Protein AF-A0A4Y2J1A1-F1 (afdb_monomer_lite)

Structure (mmCIF, N/CA/C/O backbone):
data_AF-A0A4Y2J1A1-F1
#
_entry.id   AF-A0A4Y2J1A1-F1
#
loop_
_atom_site.group_PDB
_atom_site.id
_atom_site.type_symbol
_atom_site.label_atom_id
_atom_site.label_alt_id
_atom_site.label_comp_id
_atom_site.label_asym_id
_atom_site.label_entity_id
_atom_site.label_seq_id
_atom_site.pdbx_PDB_ins_code
_atom_site.Cartn_x
_atom_site.Cartn_y
_atom_site.Cartn_z
_atom_site.occupancy
_atom_site.B_iso_or_equiv
_atom_site.auth_seq_id
_atom_site.auth_comp_id
_atom_site.auth_asym_id
_atom_site.auth_atom_id
_atom_site.pdbx_PDB_model_num
ATOM 1 N N . MET A 1 1 ? -3.928 13.119 12.352 1.00 76.88 1 MET A N 1
ATOM 2 C CA . MET A 1 1 ? -2.658 12.448 11.995 1.00 76.88 1 MET A CA 1
ATOM 3 C C . MET A 1 1 ? -1.587 13.486 11.763 1.00 76.88 1 MET A C 1
ATOM 5 O O . MET A 1 1 ? -1.757 14.333 10.883 1.00 76.88 1 MET A O 1
ATOM 9 N N . SER A 1 2 ? -0.504 13.397 12.524 1.00 89.94 2 SER A N 1
ATOM 10 C CA . SER A 1 2 ? 0.672 14.249 12.367 1.00 89.94 2 SER A CA 1
ATOM 11 C C . SER A 1 2 ? 1.408 13.960 11.051 1.00 89.94 2 SER A C 1
ATOM 13 O O . SER A 1 2 ? 1.200 12.932 10.396 1.00 89.94 2 SER A O 1
ATOM 15 N N . THR A 1 3 ? 2.280 14.877 10.636 1.00 90.56 3 THR A N 1
ATOM 16 C CA . THR A 1 3 ? 3.180 14.686 9.484 1.00 90.56 3 THR A CA 1
ATOM 17 C C . THR A 1 3 ? 4.070 13.453 9.660 1.00 90.56 3 THR A C 1
ATOM 19 O O . THR A 1 3 ? 4.256 12.692 8.709 1.00 90.56 3 THR A O 1
ATOM 22 N N . LEU A 1 4 ? 4.536 13.204 10.887 1.00 92.69 4 LEU A N 1
ATOM 23 C CA . LEU A 1 4 ? 5.363 12.053 11.244 1.00 92.69 4 LEU A CA 1
ATOM 24 C C . LEU A 1 4 ? 4.621 10.721 11.067 1.00 92.69 4 LEU A C 1
ATOM 26 O O . LEU A 1 4 ? 5.161 9.789 10.469 1.00 92.69 4 LEU A O 1
ATOM 30 N N . GLU A 1 5 ? 3.372 10.629 11.528 1.00 91.69 5 GLU A N 1
ATOM 31 C CA . GLU A 1 5 ? 2.546 9.427 11.348 1.00 91.69 5 GLU A CA 1
ATOM 32 C C . GLU A 1 5 ? 2.303 9.138 9.865 1.00 91.69 5 GLU A C 1
ATOM 34 O O . GLU A 1 5 ? 2.482 8.009 9.406 1.00 91.69 5 GLU A O 1
ATOM 39 N N . LYS A 1 6 ? 1.970 10.175 9.085 1.00 91.81 6 LYS A N 1
ATOM 40 C CA . LYS A 1 6 ? 1.770 10.053 7.634 1.00 91.81 6 LYS A CA 1
ATOM 41 C C . LYS A 1 6 ? 3.033 9.540 6.934 1.00 91.81 6 LYS A C 1
ATOM 43 O O . LYS A 1 6 ? 2.945 8.665 6.070 1.00 91.81 6 LYS A O 1
ATOM 48 N N . ALA A 1 7 ? 4.201 10.065 7.305 1.00 93.25 7 ALA A N 1
ATOM 49 C CA . ALA A 1 7 ? 5.487 9.644 6.754 1.00 93.25 7 ALA A CA 1
ATOM 50 C C . ALA A 1 7 ? 5.823 8.189 7.122 1.00 93.25 7 ALA A C 1
ATOM 52 O O . ALA A 1 7 ? 6.257 7.421 6.261 1.00 93.25 7 ALA A O 1
ATOM 53 N N . ARG A 1 8 ? 5.555 7.781 8.369 1.00 94.75 8 ARG A N 1
ATOM 54 C CA . ARG A 1 8 ? 5.746 6.401 8.836 1.00 94.75 8 ARG A CA 1
ATOM 55 C C . ARG A 1 8 ? 4.873 5.414 8.059 1.00 94.75 8 ARG A C 1
ATOM 57 O O . ARG A 1 8 ? 5.391 4.423 7.552 1.00 94.75 8 ARG A O 1
ATOM 64 N N . ILE A 1 9 ? 3.588 5.729 7.886 1.00 94.50 9 ILE A N 1
ATOM 65 C CA . ILE A 1 9 ? 2.648 4.911 7.105 1.00 94.50 9 ILE A CA 1
ATOM 66 C C . ILE A 1 9 ? 3.132 4.770 5.655 1.00 94.50 9 ILE A C 1
ATOM 68 O O . ILE A 1 9 ? 3.183 3.658 5.132 1.00 94.50 9 ILE A O 1
ATOM 72 N N . ARG A 1 10 ? 3.566 5.866 5.012 1.00 93.81 10 ARG A N 1
ATOM 73 C CA . ARG A 1 10 ? 4.146 5.809 3.656 1.00 93.81 10 ARG A CA 1
ATOM 74 C C . ARG A 1 10 ? 5.393 4.927 3.586 1.00 93.81 10 ARG A C 1
ATOM 76 O O . ARG A 1 10 ? 5.542 4.175 2.627 1.00 93.81 10 ARG A O 1
ATOM 83 N N . LYS A 1 11 ? 6.275 4.996 4.589 1.00 93.81 11 LYS A N 1
ATOM 84 C CA . LYS A 1 11 ? 7.478 4.152 4.663 1.00 93.81 11 LYS A CA 1
ATOM 85 C C . LYS A 1 11 ? 7.112 2.669 4.752 1.00 93.81 11 LYS A C 1
ATOM 87 O O . LYS A 1 11 ? 7.719 1.860 4.057 1.00 93.81 11 LYS A O 1
ATOM 92 N N . TRP A 1 12 ? 6.106 2.317 5.551 1.00 95.38 12 TRP A N 1
ATOM 93 C CA . TRP A 1 12 ? 5.606 0.943 5.638 1.00 95.38 12 TRP A CA 1
ATOM 94 C C . TRP A 1 12 ? 4.960 0.463 4.336 1.00 95.38 12 TRP A C 1
ATOM 96 O O . TRP A 1 12 ? 5.254 -0.645 3.903 1.00 95.38 12 TRP A O 1
ATOM 106 N N . MET A 1 13 ? 4.170 1.302 3.658 1.00 93.94 13 MET A N 1
ATOM 107 C CA . MET A 1 13 ? 3.611 0.965 2.340 1.00 93.94 13 MET A CA 1
ATOM 108 C C . MET A 1 13 ? 4.708 0.702 1.303 1.00 93.94 13 MET A C 1
ATOM 110 O O . MET A 1 13 ? 4.640 -0.275 0.562 1.00 93.94 13 MET A O 1
ATOM 114 N N . LEU A 1 14 ? 5.750 1.539 1.273 1.00 91.50 14 LEU A N 1
ATOM 115 C CA . LEU A 1 14 ? 6.885 1.331 0.378 1.00 91.50 14 LEU A CA 1
ATOM 116 C C . LEU A 1 14 ? 7.618 0.024 0.700 1.00 91.50 14 LEU A C 1
ATOM 118 O O . LEU A 1 14 ? 7.961 -0.717 -0.216 1.00 91.50 14 LEU A O 1
ATOM 122 N N . MET A 1 15 ? 7.810 -0.271 1.987 1.00 91.62 15 MET A N 1
ATOM 123 C CA . MET A 1 15 ? 8.441 -1.506 2.450 1.00 91.62 15 MET A CA 1
ATOM 124 C C . MET A 1 15 ? 7.647 -2.750 2.041 1.00 91.62 15 MET A C 1
ATOM 126 O O . MET A 1 15 ? 8.255 -3.716 1.589 1.00 91.62 15 MET A O 1
ATOM 130 N N . ALA A 1 16 ? 6.315 -2.720 2.141 1.00 91.81 16 ALA A N 1
ATOM 131 C CA . ALA A 1 16 ? 5.458 -3.815 1.688 1.00 91.81 16 ALA A CA 1
ATOM 132 C C . ALA A 1 16 ? 5.693 -4.112 0.198 1.00 91.81 16 ALA A C 1
ATOM 134 O O . ALA A 1 16 ? 5.974 -5.246 -0.179 1.00 91.81 16 ALA A O 1
ATOM 135 N N . VAL A 1 17 ? 5.693 -3.068 -0.635 1.00 89.94 17 VAL A N 1
ATOM 136 C CA . VAL A 1 17 ? 5.917 -3.191 -2.083 1.00 89.94 17 VAL A CA 1
ATOM 137 C C . VAL A 1 17 ? 7.336 -3.674 -2.411 1.00 89.94 17 VAL A C 1
ATOM 139 O O . VAL A 1 17 ? 7.517 -4.459 -3.338 1.00 89.94 17 VAL A O 1
ATOM 142 N N . THR A 1 18 ? 8.361 -3.223 -1.679 1.00 87.19 18 THR A N 1
ATOM 143 C CA . THR A 1 18 ? 9.755 -3.627 -1.941 1.00 87.19 18 THR A CA 1
ATOM 144 C C . THR A 1 18 ? 10.101 -5.015 -1.426 1.00 87.19 18 THR A C 1
ATOM 146 O O . THR A 1 18 ? 11.051 -5.611 -1.920 1.00 87.19 18 THR A O 1
ATOM 149 N N . SER A 1 19 ? 9.376 -5.506 -0.420 1.00 85.12 19 SER A N 1
ATOM 150 C CA . SER A 1 19 ? 9.638 -6.813 0.197 1.00 85.12 19 SER A CA 1
ATOM 151 C C . SER A 1 19 ? 8.993 -7.968 -0.575 1.00 85.12 19 SER A C 1
ATOM 153 O O . SER A 1 19 ? 9.232 -9.128 -0.245 1.00 85.12 19 SER A O 1
ATOM 155 N N . ALA A 1 20 ? 8.203 -7.677 -1.615 1.00 80.00 20 ALA A N 1
ATOM 156 C CA . ALA A 1 20 ? 7.674 -8.691 -2.517 1.00 80.00 20 ALA A CA 1
ATOM 157 C C . ALA A 1 20 ? 8.812 -9.426 -3.238 1.00 80.00 20 ALA A C 1
ATOM 159 O O . ALA A 1 20 ? 9.554 -8.842 -4.034 1.00 80.00 20 ALA A O 1
ATOM 160 N N . LYS A 1 21 ? 8.944 -10.727 -2.961 1.00 70.19 21 LYS A N 1
ATOM 161 C CA . LYS A 1 21 ? 9.951 -11.589 -3.590 1.00 70.19 21 LYS A CA 1
ATOM 162 C C . LYS A 1 21 ? 9.762 -11.619 -5.113 1.00 70.19 21 LYS A C 1
ATOM 164 O O . LYS A 1 21 ? 8.644 -11.730 -5.610 1.00 70.19 21 LYS A O 1
ATOM 169 N N . GLY A 1 22 ? 10.870 -11.527 -5.849 1.00 64.50 22 GLY A N 1
ATOM 170 C CA . GLY A 1 22 ? 10.909 -11.762 -7.298 1.00 64.50 22 GLY A CA 1
ATOM 171 C C . GLY A 1 22 ? 10.247 -10.697 -8.177 1.00 64.50 22 GLY A C 1
ATOM 172 O O . GLY A 1 22 ? 10.050 -10.941 -9.358 1.00 64.50 22 GLY A O 1
ATOM 173 N N . GLY A 1 23 ? 9.885 -9.526 -7.640 1.00 67.31 23 GLY A N 1
ATOM 174 C CA . GLY A 1 23 ? 9.190 -8.502 -8.431 1.00 67.31 23 GLY A CA 1
ATOM 175 C C . GLY A 1 23 ? 7.723 -8.835 -8.725 1.00 67.31 23 GLY A C 1
ATOM 176 O O . GLY A 1 23 ? 7.088 -8.114 -9.488 1.00 67.31 23 GLY A O 1
ATOM 177 N N . ASN A 1 24 ? 7.164 -9.854 -8.061 1.00 79.56 24 ASN A N 1
ATOM 178 C CA . ASN A 1 24 ? 5.783 -10.317 -8.241 1.00 79.56 24 ASN A CA 1
ATOM 179 C C . ASN A 1 24 ? 4.708 -9.313 -7.788 1.00 79.56 24 ASN A C 1
ATOM 181 O O . ASN A 1 24 ? 3.521 -9.614 -7.892 1.00 79.56 24 ASN A O 1
ATOM 185 N N . GLY A 1 25 ? 5.108 -8.132 -7.312 1.00 87.56 25 GLY A N 1
ATOM 186 C CA . GLY A 1 25 ? 4.219 -7.085 -6.826 1.00 87.56 25 GLY A CA 1
ATOM 187 C C . GLY A 1 25 ? 3.418 -7.491 -5.594 1.00 87.56 25 GLY A C 1
ATOM 188 O O . GLY A 1 25 ? 3.476 -8.624 -5.125 1.00 87.56 25 GLY A O 1
ATOM 189 N N . VAL A 1 26 ? 2.666 -6.535 -5.065 1.00 92.38 26 VAL A N 1
ATOM 190 C CA . VAL A 1 26 ? 1.749 -6.731 -3.938 1.00 92.38 26 VAL A CA 1
ATOM 191 C C . VAL A 1 26 ? 0.353 -6.267 -4.309 1.00 92.38 26 VAL A C 1
ATOM 193 O O . VAL A 1 26 ? 0.173 -5.277 -5.021 1.00 92.38 26 VAL A O 1
ATOM 196 N N . THR A 1 27 ? -0.664 -6.960 -3.829 1.00 93.62 27 THR A N 1
ATOM 197 C CA . THR A 1 27 ? -2.044 -6.494 -3.924 1.00 93.62 27 THR A CA 1
ATOM 198 C C . THR A 1 27 ? -2.310 -5.391 -2.896 1.00 93.62 27 THR A C 1
ATOM 200 O O . THR A 1 27 ? -1.530 -5.142 -1.975 1.00 93.62 27 THR A O 1
ATOM 203 N N . ILE A 1 28 ? -3.447 -4.705 -3.030 1.00 93.06 28 ILE A N 1
ATOM 204 C CA . ILE A 1 28 ? -3.899 -3.758 -1.999 1.00 93.06 28 ILE A CA 1
ATOM 205 C C . ILE A 1 28 ? -4.152 -4.486 -0.674 1.00 93.06 28 ILE A C 1
ATOM 207 O O . ILE A 1 28 ? -3.937 -3.900 0.387 1.00 93.06 28 ILE A O 1
ATOM 211 N N . GLN A 1 29 ? -4.614 -5.735 -0.742 1.00 93.25 29 GLN A N 1
ATOM 212 C CA . GLN A 1 29 ? -4.894 -6.551 0.429 1.00 93.25 29 GLN A CA 1
ATOM 213 C C . GLN A 1 29 ? -3.605 -6.843 1.204 1.00 93.25 29 GLN A C 1
ATOM 215 O O . GLN A 1 29 ? -3.543 -6.523 2.387 1.00 93.25 29 GLN A O 1
ATOM 220 N N . ASP A 1 30 ? -2.541 -7.255 0.512 1.00 93.06 30 ASP A N 1
ATOM 221 C CA . ASP A 1 30 ? -1.226 -7.497 1.124 1.00 93.06 30 ASP A CA 1
ATOM 222 C C . ASP A 1 30 ? -0.676 -6.238 1.820 1.00 93.06 30 ASP A C 1
ATOM 224 O O . ASP A 1 30 ? -0.110 -6.303 2.909 1.00 93.06 30 ASP A O 1
ATOM 228 N N . ILE A 1 31 ? -0.869 -5.054 1.218 1.00 92.88 31 ILE A N 1
ATOM 229 C CA . ILE A 1 31 ? -0.452 -3.783 1.835 1.00 92.88 31 ILE A CA 1
ATOM 230 C C . ILE A 1 31 ? -1.248 -3.514 3.119 1.00 92.88 31 ILE A C 1
ATOM 232 O O . ILE A 1 31 ? -0.674 -3.044 4.101 1.00 92.88 31 ILE A O 1
ATOM 236 N N . LYS A 1 32 ? -2.561 -3.772 3.126 1.00 94.75 32 LYS A N 1
ATOM 237 C CA . LYS A 1 32 ? -3.403 -3.572 4.316 1.00 94.75 32 LYS A CA 1
ATOM 238 C C . LYS A 1 32 ? -3.013 -4.527 5.438 1.00 94.75 32 LYS A C 1
ATOM 240 O O . LYS A 1 32 ? -2.802 -4.061 6.551 1.00 94.75 32 LYS A O 1
ATOM 245 N N . GLU A 1 33 ? -2.847 -5.807 5.128 1.00 94.75 33 GLU A N 1
ATOM 246 C CA . GLU A 1 33 ? -2.417 -6.828 6.088 1.00 94.75 33 GLU A CA 1
ATOM 247 C C . GLU A 1 33 ? -1.037 -6.502 6.660 1.00 94.75 33 GLU A C 1
ATOM 249 O O . GLU A 1 33 ? -0.832 -6.549 7.873 1.00 94.75 33 GLU A O 1
ATOM 254 N N . PHE A 1 34 ? -0.104 -6.048 5.815 1.00 94.25 34 PHE A N 1
ATOM 255 C CA . PHE A 1 34 ? 1.196 -5.579 6.281 1.00 94.25 34 PHE A CA 1
ATOM 256 C C . PHE A 1 34 ? 1.069 -4.388 7.237 1.00 94.25 34 PHE A C 1
ATOM 258 O O . PHE A 1 34 ? 1.745 -4.353 8.263 1.00 94.25 34 PHE A O 1
ATOM 265 N N . LEU A 1 35 ? 0.214 -3.409 6.934 1.00 94.81 35 LEU A N 1
ATOM 266 C CA . LEU A 1 35 ? -0.018 -2.263 7.817 1.00 94.81 35 LEU A CA 1
ATOM 267 C C . LEU A 1 35 ? -0.633 -2.689 9.153 1.00 94.81 35 LEU A C 1
ATOM 269 O O . LEU A 1 35 ? -0.188 -2.206 10.194 1.00 94.81 35 LEU A O 1
ATOM 273 N N . ASP A 1 36 ? -1.591 -3.613 9.128 1.00 95.00 36 ASP A N 1
ATOM 274 C CA . ASP A 1 36 ? -2.221 -4.139 10.339 1.00 95.00 36 ASP A CA 1
ATOM 275 C C . ASP A 1 36 ? -1.247 -4.975 11.184 1.00 95.00 36 ASP A C 1
ATOM 277 O O . ASP A 1 36 ? -1.315 -4.925 12.410 1.00 95.00 36 ASP A O 1
ATOM 281 N N . SER A 1 37 ? -0.256 -5.626 10.559 1.00 95.12 37 SER A N 1
ATOM 282 C CA . SER A 1 37 ? 0.855 -6.284 11.270 1.00 95.12 37 SER A CA 1
ATOM 283 C C . SER A 1 37 ? 1.779 -5.301 12.005 1.00 95.12 37 SER A C 1
ATOM 285 O O . SER A 1 37 ? 2.440 -5.669 12.973 1.00 95.12 37 SER A O 1
ATOM 287 N N . LYS A 1 38 ? 1.863 -4.042 11.544 1.00 93.94 38 LYS A N 1
ATOM 288 C CA . LYS A 1 38 ? 2.667 -2.989 12.193 1.00 93.94 38 LYS A CA 1
ATOM 289 C C . LYS A 1 38 ? 1.906 -2.287 13.303 1.00 93.94 38 LYS A C 1
ATOM 291 O O . LYS A 1 38 ? 2.517 -1.845 14.273 1.00 93.94 38 LYS A O 1
ATOM 296 N N . GLN A 1 39 ? 0.599 -2.148 13.137 1.00 92.88 39 GLN A N 1
ATOM 297 C CA . GLN A 1 39 ? -0.291 -1.590 14.137 1.00 92.88 39 GLN A CA 1
ATOM 298 C C . GLN A 1 39 ? -1.707 -2.090 13.862 1.00 92.88 39 GLN A C 1
ATOM 300 O O . GLN A 1 39 ? -2.269 -1.805 12.807 1.00 92.88 39 GLN A O 1
ATOM 305 N N . GLN A 1 40 ? -2.301 -2.776 14.836 1.00 94.00 40 GLN A N 1
ATOM 306 C CA . GLN A 1 40 ? -3.635 -3.352 14.696 1.00 94.00 40 GLN A CA 1
ATOM 307 C C . GLN A 1 40 ? -4.676 -2.283 14.321 1.00 94.00 40 GLN A C 1
ATOM 309 O O . GLN A 1 40 ? -4.725 -1.198 14.912 1.00 94.00 40 GLN A O 1
ATOM 314 N N . GLY A 1 41 ? -5.493 -2.581 13.307 1.00 91.38 41 GLY A N 1
ATOM 315 C CA . GLY A 1 41 ? -6.543 -1.686 12.819 1.00 91.38 41 GLY A CA 1
ATOM 316 C C . GLY A 1 41 ? -6.015 -0.409 12.159 1.00 91.38 41 GLY A C 1
ATOM 317 O O . GLY A 1 41 ? -6.735 0.585 12.049 1.00 91.38 41 GLY A O 1
ATOM 318 N N . LEU A 1 42 ? -4.755 -0.377 11.728 1.00 93.31 42 LEU A N 1
ATOM 319 C CA . LEU A 1 42 ? -4.205 0.776 11.029 1.00 93.31 42 LEU A CA 1
ATOM 320 C C . LEU A 1 42 ? -4.828 0.937 9.642 1.00 93.31 42 LEU A C 1
ATOM 322 O O . LEU A 1 42 ? -5.069 2.073 9.225 1.00 93.31 42 LEU A O 1
ATOM 326 N N . SER A 1 43 ? -5.102 -0.163 8.939 1.00 91.69 43 SER A N 1
ATOM 327 C CA . SER A 1 43 ? -5.626 -0.157 7.570 1.00 91.69 43 SER A CA 1
ATOM 328 C C . SER A 1 43 ? -7.043 0.420 7.472 1.00 91.69 43 SER A C 1
ATOM 330 O O . SER A 1 43 ? -7.377 1.066 6.472 1.00 91.69 43 SER A O 1
ATOM 332 N N . ILE A 1 44 ? -7.847 0.261 8.529 1.00 92.38 44 ILE A N 1
ATOM 333 C CA . ILE A 1 44 ? -9.231 0.749 8.606 1.00 92.38 44 ILE A CA 1
ATOM 334 C C . ILE A 1 44 ? -9.320 2.244 8.929 1.00 92.38 44 ILE A C 1
ATOM 336 O O . ILE A 1 44 ? -10.351 2.867 8.667 1.00 92.38 44 ILE A O 1
ATOM 340 N N . LYS A 1 45 ? -8.246 2.860 9.450 1.00 94.06 45 LYS A N 1
ATOM 341 C CA . LYS A 1 45 ? -8.263 4.287 9.793 1.00 94.06 45 LYS A CA 1
ATOM 342 C C . LYS A 1 45 ? -8.504 5.131 8.530 1.00 94.06 45 LYS A C 1
ATOM 344 O O . LYS A 1 45 ? -7.771 4.976 7.545 1.00 94.06 45 LYS A O 1
ATOM 349 N N . PRO A 1 46 ? -9.437 6.104 8.557 1.00 92.88 46 PRO A N 1
ATOM 350 C CA . PRO A 1 46 ? -9.728 6.957 7.400 1.00 92.88 46 PRO A CA 1
ATOM 351 C C . PRO A 1 46 ? -8.486 7.667 6.847 1.00 92.88 46 PRO A C 1
ATOM 353 O O . PRO A 1 46 ? -8.282 7.730 5.633 1.00 92.88 46 PRO A O 1
ATOM 356 N N . GLY A 1 47 ? -7.602 8.127 7.741 1.00 92.62 47 GLY A N 1
ATOM 357 C CA . GLY A 1 47 ? -6.330 8.743 7.363 1.00 92.62 47 GLY A CA 1
ATOM 358 C C . GLY A 1 47 ? -5.413 7.791 6.591 1.00 92.62 47 GLY A C 1
ATOM 359 O O . GLY A 1 47 ? -4.861 8.175 5.563 1.00 92.62 47 GLY A O 1
ATOM 360 N N . THR A 1 48 ? -5.314 6.528 7.012 1.00 93.62 48 THR A N 1
ATOM 361 C CA . THR A 1 48 ? -4.523 5.503 6.315 1.00 93.62 48 THR A CA 1
ATOM 362 C C . THR A 1 48 ? -5.101 5.203 4.940 1.00 93.62 48 THR A C 1
ATOM 364 O O . THR A 1 48 ? -4.352 5.131 3.968 1.00 93.62 48 THR A O 1
ATOM 367 N N . LYS A 1 49 ? -6.432 5.110 4.819 1.00 93.56 49 LYS A N 1
ATOM 368 C CA . LYS A 1 49 ? -7.120 4.909 3.533 1.00 93.56 49 LYS A CA 1
ATOM 369 C C . LYS A 1 49 ? -6.822 6.042 2.547 1.00 93.56 49 LYS A C 1
ATOM 371 O O . LYS A 1 49 ? -6.586 5.782 1.366 1.00 93.56 49 LYS A O 1
ATOM 376 N N . PHE A 1 50 ? -6.792 7.287 3.024 1.00 94.00 50 PHE A N 1
ATOM 377 C CA . PHE A 1 50 ? -6.406 8.439 2.208 1.00 94.00 50 PHE A CA 1
ATOM 378 C C . PHE A 1 50 ? -4.931 8.375 1.783 1.00 94.00 50 PHE A C 1
ATOM 380 O O . PHE A 1 50 ? -4.619 8.544 0.603 1.00 94.00 50 PHE A O 1
ATOM 387 N N . ILE A 1 51 ? -4.026 8.064 2.719 1.00 94.06 51 ILE A N 1
ATOM 388 C CA . ILE A 1 51 ? -2.590 7.925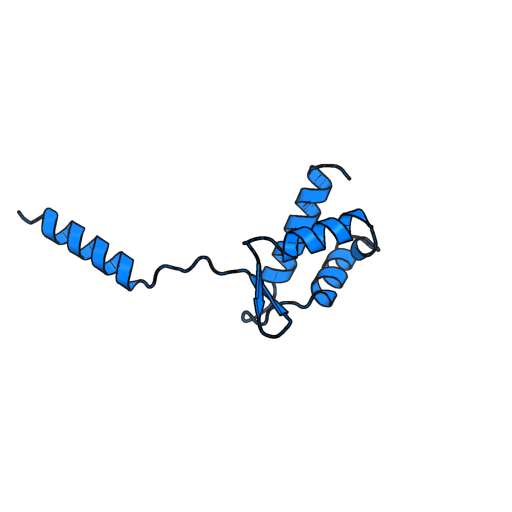 2.436 1.00 94.06 51 ILE A CA 1
ATOM 389 C C . ILE A 1 51 ? -2.344 6.811 1.419 1.00 94.06 51 ILE A C 1
ATOM 391 O O . ILE A 1 51 ? -1.575 7.021 0.487 1.00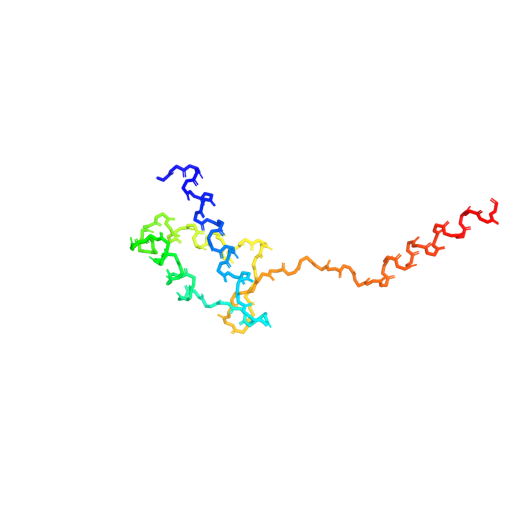 94.06 51 ILE A O 1
ATOM 395 N N . LEU A 1 52 ? -3.031 5.674 1.547 1.00 93.69 52 LEU A N 1
ATOM 396 C CA . LEU A 1 52 ? -2.938 4.555 0.616 1.00 93.69 52 LEU A CA 1
ATOM 397 C C . LEU A 1 52 ? -3.353 4.988 -0.792 1.00 93.69 52 LEU A C 1
ATOM 399 O O . LEU A 1 52 ? -2.587 4.820 -1.733 1.00 93.69 52 LEU A O 1
ATOM 403 N N . ARG A 1 53 ? -4.518 5.630 -0.948 1.00 93.31 53 ARG A N 1
ATOM 404 C CA . ARG A 1 53 ? -4.963 6.146 -2.257 1.00 93.31 53 ARG A CA 1
ATOM 405 C C . ARG A 1 53 ? -3.955 7.126 -2.866 1.00 93.31 53 ARG A C 1
ATOM 407 O O . ARG A 1 53 ? -3.698 7.058 -4.063 1.00 93.31 53 ARG A O 1
ATOM 414 N N . SER A 1 54 ? -3.383 8.019 -2.057 1.00 93.25 54 SER A N 1
ATOM 415 C CA . SER A 1 54 ? -2.344 8.961 -2.499 1.00 93.25 54 SER A CA 1
ATOM 416 C C . SER A 1 54 ? -1.044 8.246 -2.888 1.00 93.25 54 SER A C 1
ATOM 418 O O . SER A 1 54 ? -0.440 8.583 -3.901 1.00 93.25 54 SER A O 1
ATOM 420 N N . PHE A 1 55 ? -0.640 7.229 -2.126 1.00 92.44 55 PHE A N 1
ATOM 421 C CA . PHE A 1 55 ? 0.551 6.423 -2.380 1.00 92.44 55 PHE A CA 1
ATOM 422 C C . PHE A 1 55 ? 0.445 5.643 -3.696 1.00 92.44 55 PHE A C 1
ATOM 424 O O . PHE A 1 55 ? 1.367 5.708 -4.506 1.00 92.44 55 PHE A O 1
ATOM 431 N N . LEU A 1 56 ? -0.695 4.993 -3.954 1.00 91.25 56 LEU A N 1
ATOM 432 C CA . LEU A 1 56 ? -0.943 4.223 -5.183 1.00 91.25 56 LEU A CA 1
ATOM 433 C C . LEU A 1 56 ? -1.025 5.100 -6.445 1.00 91.25 56 LEU A C 1
ATOM 435 O O . LEU A 1 56 ? -0.831 4.597 -7.546 1.00 91.25 56 LEU A O 1
ATOM 439 N N . LYS A 1 57 ? -1.309 6.400 -6.290 1.00 90.25 57 LYS A N 1
ATOM 440 C CA . LYS A 1 57 ? -1.257 7.401 -7.370 1.00 90.25 57 LYS A CA 1
ATOM 441 C C . LYS A 1 57 ? 0.131 8.029 -7.545 1.00 90.25 57 LYS A C 1
ATOM 443 O O . LYS A 1 57 ? 0.328 8.820 -8.462 1.00 90.25 57 LYS A O 1
ATOM 448 N N . SER A 1 58 ? 1.072 7.751 -6.645 1.00 88.06 58 SER A N 1
ATOM 449 C C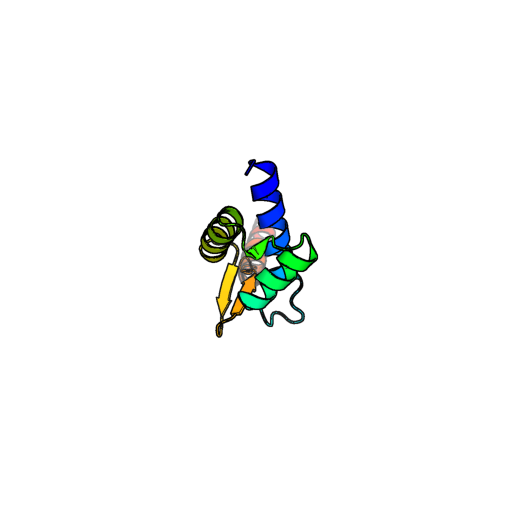A . SER A 1 58 ? 2.393 8.374 -6.676 1.00 88.06 58 SER A CA 1
ATOM 450 C C . SER A 1 58 ? 3.297 7.740 -7.732 1.00 88.06 58 SER A C 1
ATOM 452 O O . SER A 1 58 ? 3.166 6.566 -8.061 1.00 88.06 58 SER A O 1
ATOM 454 N N . SER A 1 59 ? 4.291 8.494 -8.201 1.00 82.38 59 SER A N 1
ATOM 455 C CA . SER A 1 59 ? 5.274 8.035 -9.192 1.00 82.38 59 SER A CA 1
ATOM 456 C C . SER A 1 59 ? 6.213 6.919 -8.702 1.00 82.38 59 SER A C 1
ATOM 458 O O . SER A 1 59 ? 7.011 6.412 -9.490 1.00 82.38 59 SER A O 1
ATOM 460 N N . HIS A 1 60 ? 6.140 6.536 -7.424 1.00 84.31 60 HIS A N 1
ATOM 461 C CA . HIS A 1 60 ? 7.019 5.537 -6.807 1.00 84.31 60 HIS A CA 1
ATOM 462 C C . HIS A 1 60 ? 6.565 4.094 -7.050 1.00 84.31 60 HIS A C 1
ATOM 464 O O . HIS A 1 60 ? 7.372 3.169 -6.927 1.00 84.31 60 HIS A O 1
ATOM 470 N N . VAL A 1 61 ? 5.287 3.895 -7.369 1.00 89.06 61 VAL A N 1
ATOM 471 C CA . VAL A 1 61 ? 4.691 2.579 -7.597 1.00 89.06 61 VAL A CA 1
ATOM 472 C C . VAL A 1 61 ? 3.931 2.577 -8.912 1.00 89.06 61 VAL A C 1
ATOM 474 O O . VAL A 1 61 ? 3.419 3.602 -9.353 1.00 89.06 61 VAL A O 1
ATOM 477 N N . GLU A 1 62 ? 3.870 1.421 -9.551 1.00 89.56 62 GLU A N 1
ATOM 478 C CA . GLU A 1 62 ? 3.099 1.214 -10.774 1.00 89.56 62 GLU A CA 1
ATOM 479 C C . GLU A 1 62 ? 2.244 -0.042 -10.632 1.00 89.56 62 GLU A C 1
ATOM 481 O O . GLU A 1 62 ? 2.599 -0.968 -9.898 1.00 89.56 62 GLU A O 1
ATOM 486 N N . ARG A 1 63 ? 1.095 -0.057 -11.313 1.00 90.06 63 ARG A N 1
ATOM 487 C CA . ARG A 1 63 ? 0.204 -1.215 -11.336 1.00 90.06 63 ARG A CA 1
ATOM 488 C C . ARG A 1 63 ? 0.557 -2.091 -12.539 1.00 90.06 63 ARG A C 1
ATOM 490 O O . ARG A 1 63 ? 0.488 -1.612 -13.666 1.00 90.06 63 ARG A O 1
ATOM 497 N N . LYS A 1 64 ? 0.909 -3.352 -12.293 1.00 87.12 64 LYS A N 1
ATOM 498 C CA . LYS A 1 64 ? 1.178 -4.399 -13.290 1.00 87.12 64 LYS A CA 1
ATOM 499 C C . LYS A 1 64 ? 0.376 -5.644 -12.934 1.00 87.12 64 LYS A C 1
ATOM 501 O O . LYS A 1 64 ? 0.410 -6.068 -11.783 1.00 87.12 64 LYS A O 1
ATOM 506 N N . ASP A 1 65 ? -0.393 -6.166 -13.886 1.00 86.25 65 ASP A N 1
ATOM 507 C CA . ASP A 1 65 ? -1.175 -7.405 -13.731 1.00 86.25 65 ASP A CA 1
ATOM 508 C C . ASP A 1 65 ? -2.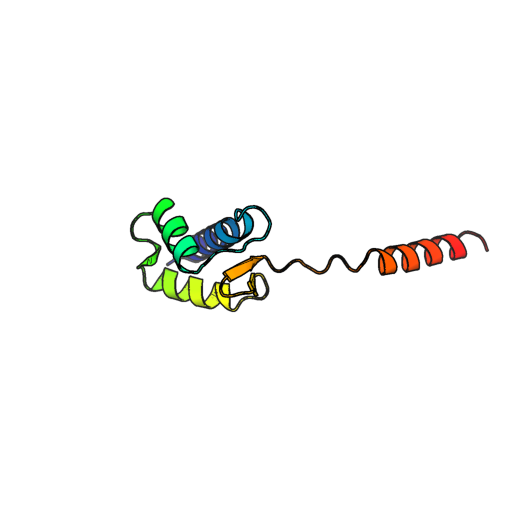033 -7.439 -12.453 1.00 86.25 65 ASP A C 1
ATOM 510 O O . ASP A 1 65 ? -2.062 -8.403 -11.693 1.00 86.25 65 ASP A O 1
ATOM 514 N N . GLY A 1 66 ? -2.695 -6.316 -12.153 1.00 86.31 66 GLY A N 1
ATOM 515 C CA . GLY A 1 66 ? -3.533 -6.176 -10.959 1.00 86.31 66 GLY A CA 1
ATOM 516 C C . GLY A 1 66 ? -2.776 -5.964 -9.640 1.00 86.31 66 GLY A C 1
ATOM 517 O O . GLY A 1 66 ? -3.417 -5.649 -8.637 1.00 86.31 66 GLY A O 1
ATOM 518 N N . LYS A 1 67 ? -1.443 -6.035 -9.640 1.00 91.69 67 LYS A N 1
ATOM 519 C CA . LYS A 1 67 ? -0.566 -5.861 -8.474 1.00 91.69 67 LYS A CA 1
ATOM 520 C C . LYS A 1 67 ? 0.232 -4.562 -8.558 1.00 91.69 67 LYS A C 1
ATOM 522 O O . LYS A 1 67 ? 0.368 -3.962 -9.619 1.00 91.69 67 LYS A O 1
ATOM 527 N N . TYR A 1 68 ? 0.754 -4.109 -7.428 1.00 90.88 68 TYR A N 1
ATOM 528 C CA . TYR A 1 68 ? 1.593 -2.923 -7.312 1.00 90.88 68 TYR A CA 1
ATOM 529 C C . TYR A 1 68 ? 3.050 -3.328 -7.162 1.00 90.88 68 TYR A C 1
ATOM 531 O O . TYR A 1 68 ? 3.410 -4.054 -6.238 1.00 90.88 68 TYR A O 1
ATOM 539 N N . VAL A 1 69 ? 3.898 -2.822 -8.048 1.00 89.50 69 VAL A N 1
ATOM 540 C CA . VAL A 1 69 ? 5.349 -3.002 -7.977 1.00 89.50 69 VAL A CA 1
ATOM 541 C C . VAL A 1 69 ? 6.021 -1.661 -7.731 1.00 89.50 69 VAL A C 1
ATOM 543 O O . VAL A 1 69 ? 5.491 -0.596 -8.068 1.00 89.50 69 VAL A O 1
ATOM 546 N N . LYS A 1 70 ? 7.219 -1.698 -7.144 1.00 86.69 70 LYS A N 1
ATOM 547 C CA . LYS A 1 70 ? 8.059 -0.506 -7.062 1.00 86.69 70 LYS A CA 1
ATOM 548 C C . LYS A 1 70 ? 8.444 -0.136 -8.485 1.00 86.69 70 LYS A C 1
ATOM 550 O O . LYS A 1 70 ? 9.042 -0.953 -9.186 1.00 86.69 70 LYS A O 1
ATOM 555 N N . LYS A 1 71 ? 8.155 1.098 -8.888 1.00 82.12 71 LYS A N 1
ATOM 556 C CA . LYS A 1 71 ? 8.607 1.592 -10.182 1.00 82.12 71 LYS A CA 1
ATOM 557 C C . LYS A 1 71 ? 10.132 1.586 -10.162 1.00 82.12 71 LYS A C 1
ATOM 559 O O . LYS A 1 71 ? 10.748 2.271 -9.336 1.00 82.12 71 LYS A O 1
ATOM 564 N N . SER A 1 72 ? 10.761 0.785 -11.020 1.00 68.06 72 SER A N 1
ATOM 565 C CA . SER A 1 72 ? 12.197 0.933 -11.209 1.00 68.06 72 SER A CA 1
ATOM 566 C C . SER A 1 72 ? 12.393 2.318 -11.823 1.00 68.06 72 SER A C 1
ATOM 568 O O . SER A 1 72 ? 11.759 2.679 -12.816 1.00 68.06 72 SER A O 1
ATOM 570 N N . LYS A 1 73 ? 13.243 3.157 -11.217 1.00 60.44 73 LYS A N 1
ATOM 571 C CA . LYS A 1 73 ? 13.875 4.198 -12.029 1.00 60.44 73 LYS A CA 1
ATOM 572 C C . LYS A 1 73 ? 14.527 3.404 -13.142 1.00 60.44 73 LYS A C 1
ATOM 574 O O . LYS A 1 73 ? 15.345 2.546 -12.810 1.00 60.44 73 LYS A O 1
ATOM 579 N N . ASN A 1 74 ? 14.127 3.628 -14.393 1.00 47.41 74 ASN A N 1
ATOM 580 C CA . ASN A 1 74 ? 14.864 3.135 -15.543 1.00 47.41 74 ASN A CA 1
ATOM 581 C C . ASN A 1 74 ? 16.346 3.311 -15.196 1.00 47.41 74 ASN A C 1
ATOM 583 O O . ASN A 1 74 ? 16.840 4.439 -15.155 1.00 47.41 74 ASN A O 1
ATOM 587 N N . LYS A 1 75 ? 17.057 2.215 -14.888 1.00 46.41 75 LYS A N 1
ATOM 588 C CA . LYS A 1 75 ? 18.479 2.183 -15.188 1.00 46.41 75 LYS A CA 1
ATOM 589 C C . LYS A 1 75 ? 18.438 2.480 -16.670 1.00 46.41 75 LYS A C 1
ATOM 591 O O . LYS A 1 75 ? 17.939 1.646 -17.426 1.00 46.41 75 LYS A O 1
ATOM 596 N N . LYS A 1 76 ? 18.806 3.706 -17.065 1.00 44.81 76 LYS A N 1
ATOM 597 C CA . LYS A 1 76 ? 19.064 4.000 -18.470 1.00 44.81 76 LYS A CA 1
ATOM 598 C C . LYS A 1 76 ? 19.814 2.776 -18.990 1.00 44.81 76 LYS A C 1
ATOM 600 O O . LYS A 1 76 ? 20.752 2.356 -18.299 1.00 44.81 76 LYS A O 1
ATOM 605 N N . PRO A 1 77 ? 19.359 2.127 -20.075 1.00 45.84 77 PRO A N 1
ATOM 606 C CA . PRO A 1 77 ? 20.035 0.936 -20.556 1.00 45.84 77 PRO A CA 1
ATOM 607 C C . PRO A 1 77 ? 21.516 1.296 -20.636 1.00 45.84 77 PRO A C 1
ATOM 609 O O . PRO A 1 77 ? 21.848 2.380 -21.120 1.00 45.84 77 PRO A O 1
ATOM 612 N N . ALA A 1 78 ? 22.390 0.446 -20.093 1.00 53.81 78 ALA A N 1
ATOM 613 C CA . ALA A 1 78 ? 23.833 0.687 -19.976 1.00 53.81 78 ALA A CA 1
ATOM 614 C C . ALA A 1 78 ? 24.487 1.177 -21.292 1.00 53.81 78 ALA A C 1
ATOM 616 O O . ALA A 1 78 ? 25.573 1.749 -21.287 1.00 53.81 78 ALA A O 1
ATOM 617 N N . LYS A 1 79 ? 23.775 1.022 -22.413 1.00 51.19 79 LYS A N 1
ATOM 618 C CA . LYS A 1 79 ? 23.977 1.661 -23.715 1.00 51.19 79 LYS A CA 1
ATOM 619 C C . LYS A 1 79 ? 24.222 3.184 -23.668 1.00 51.19 79 LYS A C 1
ATOM 621 O O . LYS A 1 79 ? 25.091 3.652 -24.394 1.00 51.19 79 LYS A O 1
ATOM 626 N N . GLU A 1 80 ? 23.535 3.955 -22.818 1.00 49.84 80 GLU A N 1
ATOM 627 C CA . GLU A 1 80 ? 23.776 5.410 -22.693 1.00 49.84 80 GLU A CA 1
ATOM 628 C C . GLU A 1 80 ? 25.043 5.733 -21.886 1.00 49.84 80 GLU A C 1
ATOM 630 O O . GLU A 1 80 ? 25.796 6.629 -22.264 1.00 49.84 80 GLU A O 1
ATOM 635 N N . MET A 1 81 ? 25.327 4.973 -20.819 1.00 52.03 81 MET A N 1
ATOM 636 C CA . MET A 1 81 ? 26.576 5.120 -20.055 1.00 52.03 81 MET A CA 1
ATOM 637 C C . MET A 1 81 ? 27.797 4.771 -20.910 1.00 52.03 81 MET A C 1
ATOM 639 O O . MET A 1 81 ? 28.795 5.480 -20.848 1.00 52.03 81 MET A O 1
ATOM 643 N N . ASN A 1 82 ? 27.700 3.751 -21.770 1.00 55.09 82 ASN A N 1
ATOM 644 C CA . ASN A 1 82 ? 28.771 3.400 -22.705 1.00 55.09 82 ASN A CA 1
ATOM 645 C C . ASN A 1 82 ? 29.008 4.483 -23.773 1.00 55.09 82 ASN A C 1
ATOM 647 O O . ASN A 1 82 ? 30.147 4.726 -24.164 1.00 55.09 82 ASN A O 1
ATOM 651 N N . LYS A 1 83 ? 27.953 5.175 -24.227 1.00 56.97 83 LYS A N 1
ATOM 652 C CA . LYS A 1 83 ? 28.089 6.280 -25.191 1.00 56.97 83 LYS A CA 1
ATOM 653 C C . LYS A 1 83 ? 28.747 7.514 -24.564 1.00 56.97 83 LYS A C 1
ATOM 655 O O . LYS A 1 83 ? 29.526 8.185 -25.235 1.00 56.97 83 LYS A O 1
ATOM 660 N N . LEU A 1 84 ? 28.467 7.793 -23.288 1.00 58.97 84 LEU A N 1
ATOM 661 C CA . LEU A 1 84 ? 29.117 8.878 -22.548 1.00 58.97 84 LEU A CA 1
ATOM 662 C C . LEU A 1 84 ? 30.573 8.531 -22.187 1.00 58.97 84 LEU A C 1
ATOM 664 O O . LEU A 1 84 ? 31.450 9.364 -22.379 1.00 58.97 84 LEU A O 1
ATOM 668 N N . ALA A 1 85 ? 30.846 7.293 -21.764 1.00 59.91 85 ALA A N 1
ATOM 669 C CA . ALA A 1 85 ? 32.199 6.821 -21.456 1.00 59.91 85 ALA A CA 1
ATOM 670 C C . ALA A 1 85 ? 33.126 6.841 -22.686 1.00 59.91 85 ALA A C 1
ATOM 672 O O . ALA A 1 85 ? 34.243 7.343 -22.598 1.00 59.91 85 ALA A O 1
ATOM 673 N N . ARG A 1 86 ? 32.642 6.396 -23.858 1.00 61.50 86 ARG A N 1
ATOM 674 C CA . ARG A 1 86 ? 33.398 6.500 -25.123 1.00 61.50 86 ARG A CA 1
ATOM 675 C C . ARG A 1 86 ? 33.661 7.945 -25.542 1.00 61.50 86 ARG A C 1
ATOM 677 O O . ARG A 1 86 ? 34.717 8.240 -26.085 1.00 61.50 86 ARG A O 1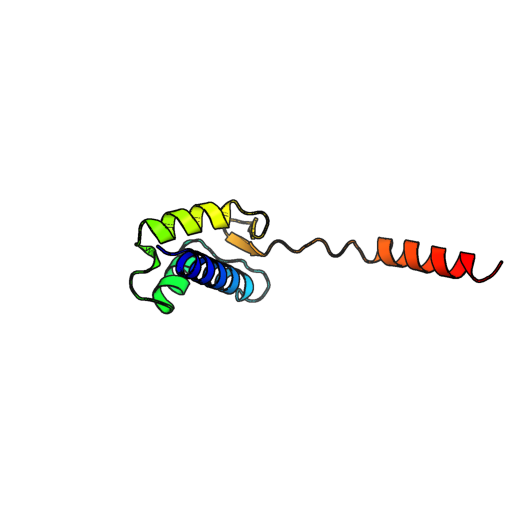
ATOM 684 N N . ARG A 1 87 ? 32.715 8.857 -25.292 1.00 57.53 87 ARG A N 1
ATOM 685 C CA . ARG A 1 87 ? 32.911 10.288 -25.570 1.00 57.53 87 ARG A CA 1
ATOM 686 C C . ARG A 1 87 ? 34.007 10.900 -24.702 1.00 57.53 87 ARG A C 1
ATOM 688 O O . ARG A 1 87 ? 34.783 11.686 -25.219 1.00 57.53 87 ARG A O 1
ATOM 695 N N . ILE A 1 88 ? 34.082 10.533 -23.424 1.00 61.81 88 ILE A N 1
ATOM 696 C CA . ILE A 1 88 ? 35.115 11.037 -22.507 1.00 61.81 88 ILE A CA 1
ATOM 697 C C . ILE A 1 88 ? 36.498 10.490 -22.893 1.00 61.81 88 ILE A C 1
ATOM 699 O O . ILE A 1 88 ? 37.452 11.259 -22.943 1.00 61.81 88 ILE A O 1
ATOM 703 N N . GLN A 1 89 ? 36.596 9.206 -23.261 1.00 59.03 89 GLN A N 1
ATOM 704 C CA . GLN A 1 89 ? 37.852 8.616 -23.748 1.00 59.03 89 GLN A CA 1
ATOM 705 C C . GLN A 1 89 ? 38.368 9.294 -25.024 1.00 59.03 89 GLN A C 1
ATOM 707 O O . GLN A 1 89 ? 39.558 9.550 -25.126 1.00 59.03 89 GLN A O 1
ATOM 712 N N . ASN A 1 90 ? 37.489 9.663 -25.959 1.00 56.41 90 ASN A N 1
ATOM 713 C CA . ASN A 1 90 ? 37.901 10.330 -27.201 1.00 56.41 90 ASN A CA 1
ATOM 714 C C . ASN A 1 90 ? 38.284 11.813 -27.031 1.00 56.41 90 ASN A C 1
ATOM 716 O O . ASN A 1 90 ? 38.812 12.397 -27.969 1.00 56.41 90 ASN A O 1
ATOM 720 N N . ILE A 1 91 ? 38.007 12.432 -25.878 1.00 58.94 91 ILE A N 1
ATOM 721 C CA . ILE A 1 91 ? 38.395 13.825 -25.589 1.00 58.94 91 ILE A CA 1
ATOM 722 C C . ILE A 1 91 ? 39.776 13.888 -24.913 1.00 58.94 91 ILE A C 1
ATOM 724 O O . ILE A 1 91 ? 40.458 14.894 -25.037 1.00 58.94 91 ILE A O 1
ATOM 728 N N . GLN A 1 92 ? 40.221 12.825 -24.232 1.00 54.66 92 GLN A N 1
ATOM 729 C CA . GLN A 1 92 ? 41.535 12.782 -23.565 1.00 54.66 92 GLN A CA 1
ATOM 730 C C . GLN A 1 92 ? 42.705 12.389 -24.487 1.00 54.66 92 GLN A C 1
ATOM 732 O O . GLN A 1 92 ? 43.836 12.319 -24.016 1.00 54.66 92 GLN A O 1
ATOM 737 N N . VAL A 1 93 ? 42.450 12.100 -25.767 1.00 53.66 93 VAL A N 1
ATOM 738 C CA . VAL A 1 93 ? 43.464 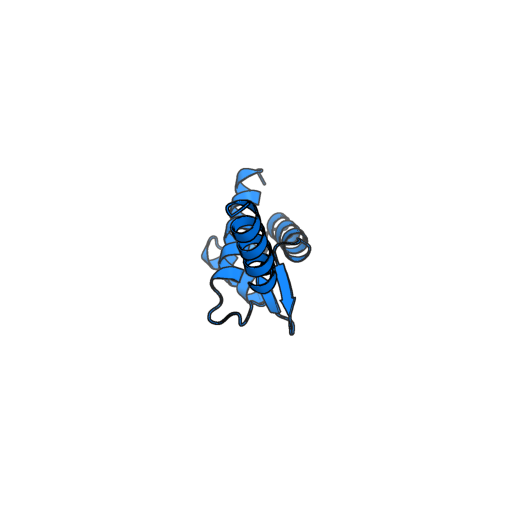11.615 -26.730 1.00 53.66 93 VAL A CA 1
ATOM 739 C C . VAL A 1 93 ? 43.717 12.636 -27.852 1.00 53.66 93 VAL A C 1
ATOM 741 O O . VAL A 1 93 ? 44.270 12.285 -28.887 1.00 53.66 93 VAL A O 1
ATOM 744 N N . ASN A 1 94 ? 43.330 13.901 -27.661 1.00 44.88 94 ASN A N 1
ATOM 745 C CA . ASN A 1 94 ? 43.609 14.983 -28.607 1.00 44.88 94 ASN A CA 1
ATOM 746 C C . ASN A 1 94 ? 44.290 16.161 -27.914 1.00 44.88 94 ASN A C 1
ATOM 748 O O . ASN A 1 94 ? 43.785 16.563 -26.842 1.00 44.88 94 ASN A O 1
#

Radius of gyration: 19.27 Å; chains: 1; bounding box: 53×27×43 Å

Foldseek 3Di:
DDPVVLVVLLVQLLVQQVVPPPQPAAAPVSSLVSCCVVPNCQSVDPSSVVSSVVSQPDPQWDDDPNGIHGDPPPPPPCVVVVVVVVVVVVVVPD

Secondary structure (DSSP, 8-state):
--HHHHHHHHHHHHHHHHTSGGG--B-HHHHHHHHHHHSTTTTTSHHHHHHHHHHHTSTTEEEETTEEEEPPP----THHHHHHHHHHHTTTT-

pLDDT: mean 81.36, std 16.35, range [44.81, 95.38]

Sequence (94 aa):
MSTLEKARIRKWMLMAVTSAKGGNGVTIQDIKEFLDSKQQGLSIKPGTKFILRSFLKSSHVERKDGKYVKKSKNKKPAKEMNKLARRIQNIQVN

Organism: Araneus ventricosus (NCBI:txid182803)